Protein AF-A0A954V0U5-F1 (afdb_monomer)

Nearest PDB structures (foldseek):
  6ozh-assembly1_C  TM=4.900E-01  e=9.384E-02  Ciona intestinalis
  6ozh-assembly2_D  TM=4.582E-01  e=7.799E-02  Ciona intestinalis
  6ozo-assembly1_A  TM=5.035E-01  e=9.981E-02  Mus musculus
  4nsp-assembly1_A  TM=4.199E-01  e=3.223E-01  Homo sapiens
  5tgi-assembly2_B  TM=4.790E-01  e=1.177E+00  Homo sapiens

pLDDT: mean 86.73, std 12.99, range [35.72, 97.06]

Structure (mmCIF, N/CA/C/O backbone):
data_AF-A0A954V0U5-F1
#
_entry.id   AF-A0A954V0U5-F1
#
loop_
_atom_site.group_PDB
_atom_site.id
_atom_site.type_symbol
_atom_site.label_atom_id
_atom_site.label_alt_id
_atom_site.label_comp_id
_atom_site.label_asym_id
_atom_site.label_entity_id
_atom_site.label_seq_id
_atom_site.pdbx_PDB_ins_code
_atom_site.Cartn_x
_atom_site.Cartn_y
_atom_site.Cartn_z
_atom_site.occupancy
_atom_site.B_iso_or_equiv
_atom_site.auth_seq_id
_atom_site.auth_comp_id
_atom_site.auth_asym_id
_atom_site.auth_atom_id
_atom_site.pdbx_PDB_model_num
ATOM 1 N N . MET A 1 1 ? 28.783 7.549 1.148 1.00 35.72 1 MET A N 1
ATOM 2 C CA . MET A 1 1 ? 28.673 6.120 1.531 1.00 35.72 1 MET A CA 1
ATOM 3 C C . MET A 1 1 ? 27.867 5.944 2.835 1.00 35.72 1 MET A C 1
ATOM 5 O O . MET A 1 1 ? 28.280 5.183 3.698 1.00 35.72 1 MET A O 1
ATOM 9 N N . LEU A 1 2 ? 26.725 6.641 2.995 1.00 35.81 2 LEU A N 1
ATOM 10 C CA . LEU A 1 2 ? 25.887 6.591 4.215 1.00 35.81 2 LEU A CA 1
ATOM 11 C C . LEU A 1 2 ? 24.391 6.287 3.962 1.00 35.81 2 LEU A C 1
ATOM 13 O O . LEU A 1 2 ? 23.645 6.128 4.921 1.00 35.81 2 LEU A O 1
ATOM 17 N N . GLU A 1 3 ? 23.928 6.166 2.714 1.00 37.56 3 GLU A N 1
ATOM 18 C CA . GLU A 1 3 ? 22.481 6.077 2.427 1.00 37.56 3 GLU A CA 1
ATOM 19 C C . GLU A 1 3 ? 21.887 4.664 2.559 1.00 37.56 3 GLU A C 1
ATOM 21 O O . GLU A 1 3 ? 20.736 4.516 2.970 1.00 37.56 3 GLU A O 1
ATOM 26 N N . ALA A 1 4 ? 22.672 3.607 2.321 1.00 41.31 4 ALA A N 1
ATOM 27 C CA . ALA A 1 4 ? 22.160 2.231 2.312 1.00 41.31 4 ALA A CA 1
ATOM 28 C C . ALA A 1 4 ? 21.693 1.720 3.695 1.00 41.31 4 ALA A C 1
ATOM 30 O O . ALA A 1 4 ? 20.804 0.871 3.780 1.00 41.31 4 ALA A O 1
ATOM 31 N N . ALA A 1 5 ? 22.249 2.247 4.794 1.00 37.84 5 ALA A N 1
ATOM 32 C CA . ALA A 1 5 ? 21.874 1.837 6.151 1.00 37.84 5 ALA A CA 1
ATOM 33 C C . ALA A 1 5 ? 20.472 2.338 6.562 1.00 37.84 5 ALA A C 1
ATOM 35 O O . ALA A 1 5 ? 19.779 1.690 7.350 1.00 37.84 5 ALA A O 1
ATOM 36 N N . SER A 1 6 ? 20.027 3.469 6.004 1.00 50.31 6 SER A N 1
ATOM 37 C CA . SER A 1 6 ? 18.759 4.119 6.361 1.00 50.31 6 SER A CA 1
ATOM 38 C C . SER A 1 6 ? 17.541 3.366 5.810 1.00 50.31 6 SER A C 1
ATOM 40 O O . SER A 1 6 ? 16.609 3.054 6.555 1.00 50.31 6 SER A O 1
ATOM 42 N N . ALA A 1 7 ? 17.578 2.977 4.531 1.00 53.97 7 ALA A N 1
ATOM 43 C CA . ALA A 1 7 ? 16.456 2.305 3.870 1.00 53.97 7 ALA A CA 1
ATOM 44 C C . ALA A 1 7 ? 16.136 0.934 4.495 1.00 53.97 7 ALA A C 1
ATOM 46 O O . ALA A 1 7 ? 14.972 0.598 4.722 1.00 53.97 7 ALA A O 1
ATOM 47 N N . ASN A 1 8 ? 17.169 0.163 4.859 1.00 57.19 8 ASN A N 1
ATOM 48 C CA . ASN A 1 8 ? 16.985 -1.150 5.483 1.00 57.19 8 ASN A CA 1
ATOM 49 C C . ASN A 1 8 ? 16.389 -1.044 6.903 1.00 57.19 8 ASN A C 1
ATOM 51 O O . ASN A 1 8 ? 15.607 -1.896 7.326 1.00 57.19 8 ASN A O 1
ATOM 55 N N . THR A 1 9 ? 16.698 0.046 7.615 1.00 62.19 9 THR A N 1
ATOM 56 C CA . THR A 1 9 ? 16.190 0.309 8.971 1.00 62.19 9 THR A CA 1
ATOM 57 C C . THR A 1 9 ? 14.683 0.585 8.980 1.00 62.19 9 THR A C 1
ATOM 59 O O . THR A 1 9 ? 14.012 0.259 9.954 1.00 62.19 9 THR A O 1
ATOM 62 N N . GLN A 1 10 ? 14.117 1.133 7.898 1.00 77.06 10 GLN A N 1
ATOM 63 C CA . GLN A 1 10 ? 12.673 1.385 7.797 1.00 77.06 10 GLN A CA 1
ATOM 64 C C . GLN A 1 10 ? 11.879 0.184 7.260 1.00 77.06 10 GLN A C 1
ATOM 66 O O . GLN A 1 10 ? 10.712 0.009 7.618 1.00 77.06 10 GLN A O 1
ATOM 71 N N . LEU A 1 11 ? 12.510 -0.670 6.449 1.00 86.06 11 LEU A N 1
ATOM 72 C CA . LEU A 1 11 ? 11.857 -1.809 5.804 1.00 86.06 11 LEU A CA 1
ATOM 73 C C . LEU A 1 11 ? 11.419 -2.888 6.806 1.00 86.06 11 LEU A C 1
ATOM 75 O O . LEU A 1 11 ? 10.267 -3.325 6.782 1.00 86.06 11 LEU A O 1
ATOM 79 N N . VAL A 1 12 ? 12.318 -3.305 7.704 1.00 89.12 12 VAL A N 1
ATOM 80 C CA . VAL A 1 12 ? 12.033 -4.386 8.665 1.00 89.12 12 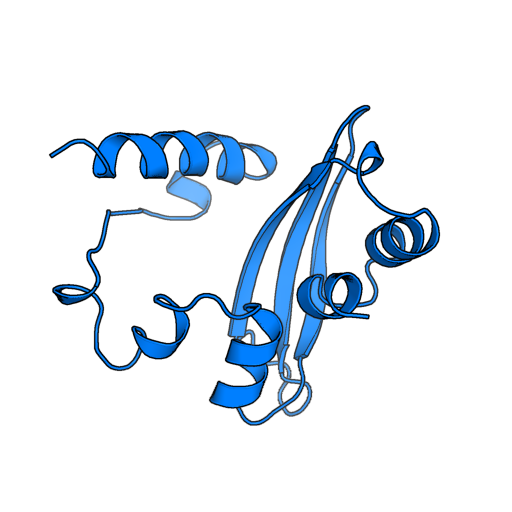VAL A CA 1
ATOM 81 C C . VAL A 1 12 ? 10.874 -4.023 9.606 1.00 89.12 12 VAL A C 1
ATOM 83 O O . VAL A 1 12 ? 9.938 -4.820 9.702 1.00 89.12 12 VAL A O 1
ATOM 86 N N . PRO A 1 13 ? 10.840 -2.832 10.242 1.00 90.56 13 PRO A N 1
ATOM 87 C CA . PRO A 1 13 ? 9.698 -2.424 11.059 1.00 90.56 13 PRO A CA 1
ATOM 88 C C . PRO A 1 13 ? 8.386 -2.332 10.274 1.00 90.56 13 PRO A C 1
ATOM 90 O O . PRO A 1 13 ? 7.337 -2.666 10.820 1.00 90.56 13 PRO A O 1
ATOM 93 N N . LEU A 1 14 ? 8.424 -1.897 9.007 1.00 91.81 14 LEU A N 1
ATOM 94 C CA . LEU A 1 14 ? 7.230 -1.799 8.164 1.00 91.81 14 LEU A CA 1
ATOM 95 C C . LEU A 1 14 ? 6.656 -3.185 7.841 1.00 91.81 14 LEU A C 1
ATOM 97 O O . LEU A 1 14 ? 5.451 -3.401 7.954 1.00 91.81 14 LEU A O 1
ATOM 101 N N . ILE A 1 15 ? 7.507 -4.146 7.482 1.00 93.69 15 ILE A N 1
ATOM 102 C CA . ILE A 1 15 ? 7.073 -5.520 7.200 1.00 93.69 15 ILE A CA 1
ATOM 103 C C . ILE A 1 15 ? 6.590 -6.208 8.484 1.00 93.69 15 ILE A C 1
ATOM 105 O O . ILE A 1 15 ? 5.553 -6.881 8.469 1.00 93.69 15 ILE A O 1
ATOM 109 N N . GLY A 1 16 ? 7.268 -5.947 9.606 1.00 94.38 16 GLY A N 1
ATOM 110 C CA . GLY A 1 16 ? 6.901 -6.414 10.945 1.00 94.38 16 GLY A CA 1
ATOM 111 C C . GLY A 1 16 ? 5.482 -6.037 11.387 1.00 94.38 16 GLY A C 1
ATOM 112 O O . GLY A 1 16 ? 4.912 -6.690 12.259 1.00 94.38 16 GLY A O 1
ATOM 113 N N . LEU A 1 17 ? 4.856 -5.039 10.751 1.00 94.19 17 LEU A N 1
ATOM 114 C CA . LEU A 1 17 ? 3.455 -4.687 10.998 1.00 94.19 17 LEU A CA 1
ATOM 115 C C . LEU A 1 17 ? 2.492 -5.835 10.674 1.00 94.19 17 LEU A C 1
ATOM 117 O O . LEU A 1 17 ? 1.450 -5.952 11.322 1.00 94.19 17 LEU A O 1
ATOM 121 N N . PHE A 1 18 ? 2.808 -6.672 9.681 1.00 95.94 18 PHE A N 1
ATOM 122 C CA . PHE A 1 18 ? 1.908 -7.719 9.182 1.00 95.94 18 PHE A CA 1
ATOM 123 C C . PHE A 1 18 ? 2.535 -9.109 9.099 1.00 95.94 18 PHE A C 1
ATOM 125 O O . PHE A 1 18 ? 1.785 -10.074 8.964 1.00 95.94 18 PHE A O 1
ATOM 132 N N . TYR A 1 19 ? 3.859 -9.214 9.198 1.00 95.19 19 TYR A N 1
ATOM 133 C CA . TYR A 1 19 ? 4.586 -10.476 9.133 1.00 95.19 19 TYR A CA 1
ATOM 134 C C . TYR A 1 19 ? 5.509 -10.605 10.349 1.00 95.19 19 TYR A C 1
ATOM 136 O O . TYR A 1 19 ? 6.400 -9.772 10.511 1.00 95.19 19 TYR A O 1
ATOM 144 N N . PRO A 1 20 ? 5.349 -11.641 11.194 1.00 92.06 20 PRO A N 1
ATOM 145 C CA . PRO A 1 20 ? 6.242 -11.878 12.330 1.00 92.06 20 PRO A CA 1
ATOM 146 C C . PRO A 1 20 ? 7.697 -12.106 11.909 1.00 92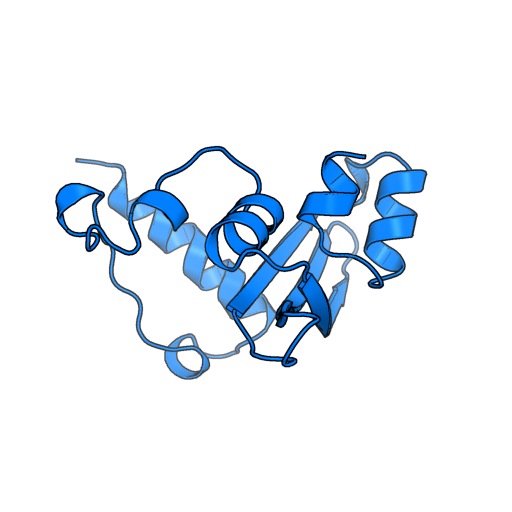.06 20 PRO A C 1
ATOM 148 O O . PRO A 1 20 ? 8.622 -11.842 12.675 1.00 92.06 20 PRO A O 1
ATOM 151 N N . ARG A 1 21 ? 7.904 -12.617 10.690 1.00 90.44 21 ARG A N 1
ATOM 152 C CA . ARG A 1 21 ? 9.220 -12.893 10.114 1.00 90.44 21 ARG A CA 1
ATOM 153 C C . ARG A 1 21 ? 9.298 -12.310 8.711 1.00 90.44 21 ARG A C 1
ATOM 155 O O . ARG A 1 21 ? 8.446 -12.596 7.876 1.00 90.44 21 ARG A O 1
ATOM 162 N N . LEU A 1 22 ? 10.368 -11.566 8.429 1.00 89.00 22 LEU A N 1
ATOM 163 C CA . LEU A 1 22 ? 10.630 -10.956 7.118 1.00 89.00 22 LEU A CA 1
ATOM 164 C C . LEU A 1 22 ? 10.548 -11.970 5.963 1.00 89.00 22 LEU A C 1
ATOM 166 O O . LEU A 1 22 ? 9.949 -11.692 4.927 1.00 89.00 22 LEU A O 1
ATOM 170 N N . ALA A 1 23 ? 11.096 -13.167 6.188 1.00 91.44 23 ALA A N 1
ATOM 171 C CA . ALA A 1 23 ? 11.161 -14.244 5.205 1.00 91.44 23 ALA A CA 1
ATOM 172 C C . ALA A 1 23 ? 9.787 -14.776 4.754 1.00 91.44 23 ALA A C 1
ATOM 174 O O . ALA A 1 23 ? 9.715 -15.444 3.729 1.00 91.44 23 ALA A O 1
ATOM 175 N N . GLU A 1 24 ? 8.702 -14.487 5.483 1.00 93.31 24 GLU A N 1
ATOM 176 C CA . GLU A 1 24 ? 7.344 -14.839 5.042 1.00 93.31 24 GLU A CA 1
ATOM 177 C C . GLU A 1 24 ? 6.869 -13.975 3.873 1.00 93.31 24 GLU A C 1
ATOM 179 O O . GLU A 1 24 ? 6.040 -14.420 3.085 1.00 93.31 24 GLU A O 1
ATOM 184 N N . LEU A 1 25 ? 7.393 -12.750 3.753 1.00 92.88 25 LEU A N 1
ATOM 185 C CA . LEU A 1 25 ? 7.123 -11.886 2.609 1.00 92.88 25 LEU A CA 1
ATOM 186 C C . LEU A 1 25 ? 8.146 -12.103 1.488 1.00 92.88 25 LEU A C 1
ATOM 188 O O . LEU A 1 25 ? 7.779 -12.081 0.316 1.00 92.88 25 LEU A O 1
ATOM 192 N N . GLY A 1 26 ? 9.417 -12.312 1.841 1.00 92.19 26 GLY A N 1
ATOM 193 C CA . GLY A 1 26 ? 10.475 -12.631 0.886 1.00 92.19 26 GLY A CA 1
ATOM 194 C C . GLY A 1 26 ? 11.868 -12.205 1.344 1.00 92.19 26 GLY A C 1
ATOM 195 O O . GLY A 1 26 ? 12.089 -11.834 2.498 1.00 92.19 26 GLY A O 1
ATOM 196 N N . SER A 1 27 ? 12.820 -12.266 0.413 1.00 90.12 27 SER A N 1
ATOM 197 C CA . SER A 1 27 ? 14.177 -11.742 0.574 1.00 90.12 27 SER A CA 1
ATOM 198 C C . SER A 1 27 ? 14.301 -10.374 -0.084 1.00 90.12 27 SER A C 1
ATOM 200 O O . SER A 1 27 ? 13.805 -10.174 -1.192 1.00 90.12 27 SER A O 1
ATOM 202 N N . PHE A 1 28 ? 15.017 -9.462 0.564 1.00 89.56 28 PHE A N 1
ATOM 203 C CA . PHE A 1 28 ? 15.202 -8.097 0.086 1.00 89.56 28 PHE A CA 1
ATOM 204 C C . PHE A 1 28 ? 16.690 -7.785 -0.020 1.00 89.56 28 PHE A C 1
ATOM 206 O O . PHE A 1 28 ? 17.465 -8.111 0.879 1.00 89.56 28 PHE A O 1
ATOM 213 N N . SER A 1 29 ? 17.073 -7.133 -1.111 1.00 86.50 29 SER A N 1
ATOM 214 C CA . SER A 1 29 ? 18.409 -6.590 -1.327 1.00 86.50 29 SER A CA 1
ATOM 215 C C . SER A 1 29 ? 18.288 -5.140 -1.768 1.00 86.50 29 SER A C 1
ATOM 217 O O . SER A 1 29 ? 17.347 -4.772 -2.472 1.00 86.50 29 SER A O 1
ATOM 219 N N . HIS A 1 30 ? 19.245 -4.316 -1.353 1.00 85.31 30 HIS A N 1
ATOM 220 C CA . HIS A 1 30 ? 19.370 -2.965 -1.881 1.00 85.31 30 HIS A CA 1
ATOM 221 C C . HIS A 1 30 ? 19.620 -3.015 -3.397 1.00 85.31 30 HIS A C 1
ATOM 223 O O . HIS A 1 30 ? 20.269 -3.942 -3.879 1.00 85.31 30 HIS A O 1
ATOM 229 N N . CYS A 1 31 ? 19.102 -2.029 -4.126 1.00 85.12 31 CYS A N 1
ATOM 230 C CA . CYS A 1 31 ? 19.270 -1.889 -5.567 1.00 85.12 31 CYS A CA 1
ATOM 231 C C . CYS A 1 31 ? 19.420 -0.400 -5.893 1.00 85.12 31 CYS A C 1
ATOM 233 O O . CYS A 1 31 ? 18.571 0.396 -5.492 1.00 85.12 31 CYS A O 1
ATOM 235 N N . THR A 1 32 ? 20.501 -0.020 -6.575 1.00 86.88 32 THR A N 1
ATOM 236 C CA . THR A 1 32 ? 20.660 1.342 -7.105 1.00 86.88 32 THR A CA 1
ATOM 237 C C . THR A 1 32 ? 19.852 1.531 -8.389 1.00 86.88 32 THR A C 1
ATOM 239 O O . THR A 1 32 ? 19.392 0.570 -9.013 1.00 86.88 32 THR A O 1
ATOM 242 N N . THR A 1 33 ? 19.702 2.779 -8.835 1.00 84.31 33 THR A N 1
ATOM 243 C CA . THR A 1 33 ? 19.048 3.092 -10.112 1.00 84.31 33 THR A CA 1
ATOM 244 C C . THR A 1 33 ? 19.707 2.360 -11.285 1.00 84.31 33 THR A C 1
ATOM 246 O O . THR A 1 33 ? 19.003 1.821 -12.143 1.00 84.31 33 THR A O 1
ATOM 249 N N . GLU A 1 34 ? 21.039 2.297 -11.327 1.00 86.62 34 GLU A N 1
ATOM 250 C CA . GLU A 1 34 ? 21.814 1.649 -12.392 1.00 86.62 34 GLU A CA 1
ATOM 251 C C . GLU A 1 34 ? 21.617 0.132 -12.404 1.00 86.62 34 GLU A C 1
ATOM 253 O O . GLU A 1 34 ? 21.513 -0.457 -13.482 1.00 86.62 34 GLU A O 1
ATOM 258 N N . GLU A 1 35 ? 21.511 -0.479 -11.222 1.00 88.31 35 GLU A N 1
ATOM 259 C CA . GLU A 1 35 ? 21.249 -1.911 -11.036 1.00 88.31 35 GLU A CA 1
ATOM 260 C C . GLU A 1 35 ? 19.794 -2.283 -11.364 1.00 88.31 35 GLU A C 1
ATOM 262 O O . GLU A 1 35 ? 19.506 -3.420 -11.745 1.00 88.31 35 GLU A O 1
ATOM 267 N N . CYS A 1 36 ? 18.865 -1.328 -11.247 1.00 85.56 36 CYS A N 1
ATOM 268 C CA . CYS A 1 36 ? 17.452 -1.549 -11.519 1.00 85.56 36 CYS A CA 1
ATOM 269 C C . CYS A 1 36 ? 17.214 -1.756 -13.027 1.00 85.56 36 CYS A C 1
ATOM 271 O O . CYS A 1 36 ? 17.566 -0.876 -13.830 1.00 85.56 36 CYS A O 1
ATOM 273 N N . PRO A 1 37 ? 16.580 -2.875 -13.446 1.00 87.25 37 PRO A N 1
ATOM 274 C CA . PRO A 1 37 ? 16.337 -3.137 -14.857 1.00 87.25 37 PRO A CA 1
ATOM 275 C C . PRO A 1 37 ? 15.539 -1.999 -15.514 1.00 87.25 37 PRO A C 1
ATOM 277 O O . PRO A 1 37 ? 14.556 -1.528 -14.926 1.00 87.25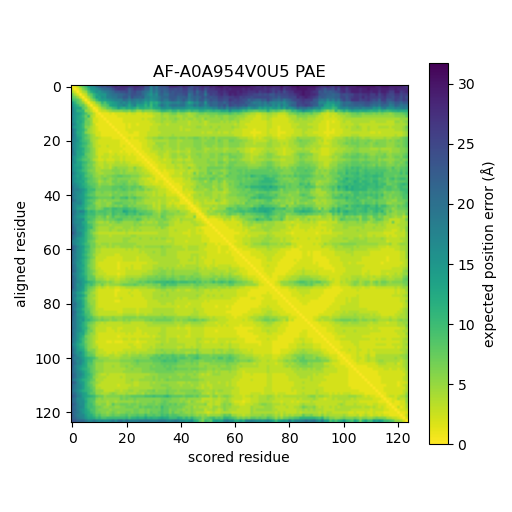 37 PRO A O 1
ATOM 280 N N . PRO A 1 38 ? 15.863 -1.596 -16.760 1.00 82.06 38 PRO A N 1
ATOM 281 C CA . PRO A 1 38 ? 15.208 -0.463 -17.421 1.00 82.06 38 PRO A CA 1
ATOM 282 C C . PRO A 1 38 ? 13.678 -0.565 -17.457 1.00 82.06 38 PRO A C 1
ATOM 284 O O . PRO A 1 38 ? 12.977 0.434 -17.312 1.00 82.06 38 PRO A O 1
ATOM 287 N N . ALA A 1 39 ? 13.150 -1.789 -17.578 1.00 81.94 39 ALA A N 1
ATOM 288 C CA . ALA A 1 39 ? 11.716 -2.058 -17.590 1.00 81.94 39 ALA A CA 1
ATOM 289 C C . ALA A 1 39 ? 10.996 -1.684 -16.281 1.00 81.94 39 ALA A C 1
ATOM 291 O O . ALA A 1 39 ? 9.783 -1.474 -16.319 1.00 81.94 39 ALA A O 1
ATOM 292 N N . TYR A 1 40 ? 11.702 -1.613 -15.149 1.00 82.19 40 TYR A N 1
ATOM 293 C CA . TYR A 1 40 ? 11.147 -1.297 -13.828 1.00 82.19 40 TYR A CA 1
ATOM 294 C C . TYR A 1 40 ? 11.584 0.070 -13.305 1.00 82.19 40 TYR A C 1
ATOM 296 O O . TYR A 1 40 ? 10.872 0.648 -12.489 1.00 82.19 40 TYR A O 1
ATOM 304 N N . ARG A 1 41 ? 12.687 0.630 -13.816 1.00 84.19 41 ARG A N 1
ATOM 305 C CA . ARG A 1 41 ? 13.216 1.933 -13.388 1.00 84.19 41 ARG A CA 1
ATOM 306 C C . ARG A 1 41 ? 12.163 3.040 -13.434 1.00 84.19 41 ARG A C 1
ATOM 308 O O . ARG A 1 41 ? 11.934 3.694 -12.431 1.00 84.19 41 ARG A O 1
ATOM 315 N N . ALA A 1 42 ? 11.426 3.158 -14.538 1.00 79.00 42 ALA A N 1
ATOM 316 C CA . ALA A 1 42 ? 10.365 4.163 -14.674 1.00 79.00 42 ALA A CA 1
ATOM 317 C C . ALA A 1 42 ? 9.201 4.007 -13.667 1.00 79.00 42 ALA A C 1
ATOM 319 O O . ALA A 1 42 ? 8.423 4.943 -13.499 1.00 79.00 42 ALA A O 1
ATOM 320 N N . MET A 1 43 ? 9.053 2.838 -13.028 1.00 82.50 43 MET A N 1
ATOM 321 C CA . MET A 1 43 ? 8.076 2.608 -11.956 1.00 82.50 43 MET A CA 1
ATOM 322 C C . MET A 1 43 ? 8.638 2.790 -10.549 1.00 82.50 43 MET A C 1
ATOM 324 O O . MET A 1 43 ? 7.871 3.059 -9.637 1.00 82.50 43 MET A O 1
ATOM 328 N N . LEU A 1 44 ? 9.931 2.551 -10.347 1.00 84.00 44 LEU A N 1
ATOM 329 C CA . LEU A 1 44 ? 10.526 2.490 -9.010 1.00 84.00 44 LEU A CA 1
ATOM 330 C C . LEU A 1 44 ? 11.336 3.742 -8.670 1.00 84.00 44 LEU A C 1
ATOM 332 O O . LEU A 1 44 ? 11.468 4.071 -7.498 1.00 84.00 44 LEU A O 1
ATOM 336 N N . ASP A 1 45 ? 11.842 4.438 -9.684 1.00 81.94 45 ASP A N 1
ATOM 337 C CA . ASP A 1 45 ? 12.671 5.632 -9.560 1.00 81.94 45 ASP A CA 1
ATOM 338 C C . ASP A 1 45 ? 11.886 6.857 -10.053 1.00 81.94 45 ASP A C 1
ATOM 340 O O . ASP A 1 45 ? 12.057 7.341 -11.176 1.00 81.94 45 ASP A O 1
ATOM 344 N N . HIS A 1 46 ? 10.905 7.283 -9.252 1.00 80.12 46 HIS A N 1
ATOM 345 C CA . HIS A 1 46 ? 10.073 8.447 -9.548 1.00 80.12 46 HIS A CA 1
ATOM 346 C C . HIS A 1 46 ? 9.543 9.128 -8.280 1.00 80.12 46 HIS A C 1
ATOM 348 O O . HIS A 1 46 ? 9.318 8.487 -7.256 1.00 80.12 46 HIS A O 1
ATOM 354 N N . GLU A 1 47 ? 9.162 10.400 -8.400 1.00 75.81 47 GLU A N 1
ATOM 355 C CA . GLU A 1 47 ? 8.513 11.172 -7.321 1.00 75.81 47 GLU A CA 1
ATOM 356 C C . GLU A 1 47 ? 6.977 11.240 -7.444 1.00 75.81 47 GLU A C 1
ATOM 358 O O . GLU A 1 47 ? 6.298 11.929 -6.689 1.00 75.81 47 GLU A O 1
ATOM 363 N N . LYS A 1 48 ? 6.394 10.522 -8.411 1.00 79.19 48 LYS A N 1
ATOM 364 C CA . LYS A 1 48 ? 4.939 10.469 -8.625 1.00 79.19 48 LYS A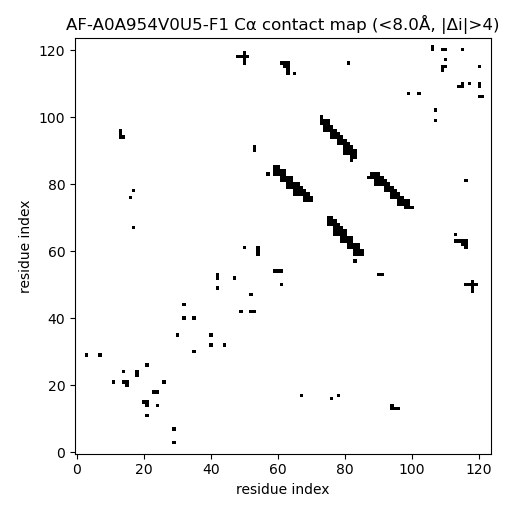 CA 1
ATOM 365 C C . LYS A 1 48 ? 4.246 9.541 -7.621 1.00 79.19 48 LYS A C 1
ATOM 367 O O . LYS A 1 48 ? 4.859 8.659 -7.027 1.00 79.19 48 LYS A O 1
ATOM 372 N N . HIS A 1 49 ? 2.929 9.673 -7.475 1.00 83.44 49 HIS A N 1
ATOM 373 C CA . HIS A 1 49 ? 2.148 8.719 -6.687 1.00 83.44 49 HIS A CA 1
ATOM 374 C C . HIS A 1 49 ? 2.090 7.353 -7.381 1.00 83.44 49 HIS A C 1
ATOM 376 O O . HIS A 1 49 ? 1.653 7.248 -8.527 1.00 83.44 49 HIS A O 1
ATOM 382 N N . MET A 1 50 ? 2.462 6.297 -6.652 1.00 85.81 50 MET A N 1
ATOM 383 C CA . MET A 1 50 ? 2.569 4.932 -7.180 1.00 85.81 50 MET A CA 1
ATOM 384 C C . MET A 1 50 ? 1.290 4.443 -7.884 1.00 85.81 50 MET A C 1
ATOM 386 O O . MET A 1 50 ? 1.376 3.802 -8.926 1.00 85.81 50 MET A O 1
ATOM 390 N N . THR A 1 51 ? 0.096 4.780 -7.373 1.00 85.00 51 THR A N 1
ATOM 391 C CA . THR A 1 51 ? -1.181 4.391 -8.005 1.00 85.00 51 THR A CA 1
ATOM 392 C C . THR A 1 51 ? -1.295 4.914 -9.440 1.00 85.00 51 THR A C 1
ATOM 394 O O . THR A 1 51 ? -1.587 4.134 -10.340 1.00 85.00 51 THR A O 1
ATOM 397 N N . VAL A 1 52 ? -0.981 6.193 -9.669 1.00 84.94 52 VAL A N 1
ATOM 398 C CA . VAL A 1 52 ? -1.049 6.815 -11.004 1.00 84.94 52 VAL A CA 1
ATOM 399 C C . VAL A 1 52 ? -0.013 6.195 -11.942 1.00 84.94 52 VAL A C 1
ATOM 401 O O . VAL A 1 52 ? -0.296 5.957 -13.116 1.00 84.94 52 VAL A O 1
ATOM 404 N N . THR A 1 53 ? 1.182 5.889 -11.432 1.00 85.81 53 THR A N 1
ATOM 405 C CA . THR A 1 53 ? 2.228 5.224 -12.217 1.00 85.81 53 THR A CA 1
ATOM 406 C C . THR A 1 53 ? 1.801 3.827 -12.674 1.00 85.81 53 THR A C 1
ATOM 408 O O . THR A 1 53 ? 1.993 3.480 -13.843 1.00 85.81 53 THR A O 1
ATOM 411 N N . VAL A 1 54 ? 1.203 3.034 -11.779 1.00 87.19 54 VAL A N 1
ATOM 412 C CA . VAL A 1 54 ? 0.711 1.683 -12.093 1.00 87.19 54 VAL A CA 1
ATOM 413 C C . VAL A 1 54 ? -0.384 1.745 -13.155 1.00 87.19 54 VAL A C 1
ATOM 415 O O . VAL A 1 54 ? -0.297 1.031 -14.156 1.00 87.19 54 VAL A O 1
ATOM 418 N N . GLU A 1 55 ? -1.365 2.633 -12.991 1.00 89.81 55 GLU A N 1
ATOM 419 C CA . GLU A 1 55 ? -2.447 2.799 -13.966 1.00 89.81 55 GLU A CA 1
ATOM 420 C C . GLU A 1 55 ? -1.909 3.209 -15.340 1.00 89.81 55 GLU A C 1
ATOM 422 O O . GLU A 1 55 ? -2.281 2.635 -16.362 1.00 89.81 55 GLU A O 1
ATOM 427 N N . HIS A 1 56 ? -0.959 4.148 -15.382 1.00 88.75 56 HIS A N 1
ATOM 428 C CA . HIS A 1 56 ? -0.366 4.603 -16.637 1.00 88.75 56 HIS A CA 1
ATOM 429 C C . HIS A 1 56 ? 0.422 3.497 -17.349 1.00 88.75 56 HIS A C 1
ATOM 431 O O . HIS A 1 56 ? 0.334 3.355 -18.570 1.00 88.75 56 HIS A O 1
ATOM 437 N N . ARG A 1 57 ? 1.175 2.679 -16.600 1.00 89.19 57 ARG A N 1
ATOM 438 C CA . ARG A 1 57 ? 1.922 1.551 -17.173 1.00 89.19 57 ARG A CA 1
ATOM 439 C C . ARG A 1 57 ? 0.996 0.501 -17.770 1.00 89.19 57 ARG A C 1
ATOM 441 O O . ARG A 1 57 ? 1.280 -0.014 -18.851 1.00 89.19 57 ARG A O 1
ATOM 448 N N . HIS A 1 58 ? -0.060 0.150 -17.046 1.00 90.94 58 HIS A N 1
ATOM 449 C CA . HIS A 1 58 ? -0.981 -0.902 -17.461 1.00 90.94 58 HIS A CA 1
ATOM 450 C C . HIS A 1 58 ? -2.094 -0.401 -18.386 1.00 90.94 58 HIS A C 1
ATOM 452 O O . HIS A 1 58 ? -2.778 -1.227 -18.983 1.00 90.94 58 HIS A O 1
ATOM 458 N N . LYS A 1 59 ? -2.209 0.924 -18.567 1.00 93.38 59 LYS A N 1
ATOM 459 C CA . LYS A 1 59 ? -3.255 1.600 -19.350 1.00 93.38 59 LYS A CA 1
ATOM 460 C C . LYS A 1 59 ? -4.661 1.196 -18.905 1.00 93.38 59 LYS A C 1
ATOM 462 O O . LYS A 1 59 ? -5.552 1.037 -19.733 1.00 93.38 59 LYS A O 1
ATOM 467 N N . ASP A 1 60 ? -4.823 1.015 -17.602 1.00 93.75 60 ASP A N 1
ATOM 468 C CA . ASP A 1 60 ? -6.063 0.574 -16.978 1.00 93.75 60 ASP A CA 1
ATOM 469 C C . ASP A 1 60 ? -6.133 1.105 -15.543 1.00 93.75 60 ASP A C 1
ATOM 471 O O . ASP A 1 60 ? -5.104 1.357 -14.912 1.00 93.75 60 ASP A O 1
ATOM 475 N N . SER A 1 61 ? -7.347 1.304 -15.045 1.00 93.56 61 SER A N 1
ATOM 476 C CA . SER A 1 61 ? -7.595 1.731 -13.673 1.00 93.56 61 SER A CA 1
ATOM 477 C C . SER A 1 61 ? -7.399 0.578 -12.695 1.00 93.56 61 SER A C 1
ATOM 479 O O . SER A 1 61 ? -7.436 -0.598 -13.066 1.00 93.56 61 SER A O 1
ATOM 481 N N . VAL A 1 62 ? -7.180 0.921 -11.424 1.00 94.88 62 VAL A N 1
ATOM 482 C CA . VAL A 1 62 ? -6.991 -0.072 -10.365 1.00 94.88 62 VAL A CA 1
ATOM 483 C C . VAL A 1 62 ? -8.015 0.052 -9.252 1.00 94.88 62 VAL A C 1
ATOM 485 O O . VAL A 1 62 ? -8.273 1.142 -8.745 1.00 94.88 62 VAL A O 1
ATOM 488 N N . ASP A 1 63 ? -8.500 -1.099 -8.803 1.00 94.94 63 ASP A N 1
ATOM 489 C CA . ASP A 1 63 ? -9.211 -1.232 -7.538 1.00 94.94 63 ASP A CA 1
ATOM 490 C C . ASP A 1 63 ? -8.239 -1.620 -6.425 1.00 94.94 63 ASP A C 1
ATOM 492 O O . ASP A 1 63 ? -7.186 -2.223 -6.669 1.00 94.94 63 ASP A O 1
ATOM 496 N N . VAL A 1 64 ? -8.607 -1.290 -5.187 1.00 95.75 64 VAL A N 1
ATOM 497 C CA . VAL A 1 64 ? -7.873 -1.704 -3.993 1.00 95.75 64 VAL A CA 1
ATOM 498 C C . VAL A 1 64 ? -8.572 -2.877 -3.316 1.00 95.75 64 VAL A C 1
ATOM 500 O O . VAL A 1 64 ? -9.753 -2.813 -2.997 1.00 95.75 64 VAL A O 1
ATOM 503 N N . ASP A 1 65 ? -7.805 -3.921 -3.021 1.00 96.56 65 ASP A N 1
ATOM 504 C CA . ASP A 1 65 ? -8.226 -4.993 -2.126 1.00 96.56 65 ASP A CA 1
ATOM 505 C C . ASP A 1 65 ? -7.449 -4.856 -0.817 1.00 96.56 65 ASP A C 1
ATOM 507 O O . ASP A 1 65 ? -6.224 -5.027 -0.790 1.00 96.56 65 ASP A O 1
ATOM 511 N N . VAL A 1 66 ? -8.135 -4.569 0.290 1.00 96.56 66 VAL A N 1
ATOM 512 C CA . VAL A 1 66 ? -7.496 -4.548 1.611 1.00 96.56 66 VAL A CA 1
ATOM 513 C C . VAL A 1 66 ? -7.424 -5.966 2.169 1.00 96.56 66 VAL A C 1
ATOM 515 O O . VAL A 1 66 ? -8.434 -6.574 2.504 1.00 96.56 66 VAL A O 1
ATOM 518 N N . LEU A 1 67 ? -6.205 -6.493 2.291 1.00 96.94 67 LEU A N 1
ATOM 519 C CA . LEU A 1 67 ? -5.953 -7.829 2.835 1.00 96.94 67 LEU A CA 1
ATOM 520 C C . LEU A 1 67 ? -5.958 -7.843 4.364 1.00 96.94 67 LEU A C 1
ATOM 522 O O . LEU A 1 67 ? -6.324 -8.839 4.980 1.00 96.94 67 LEU A O 1
ATOM 526 N N . ALA A 1 68 ? -5.460 -6.771 4.979 1.00 96.62 68 ALA A N 1
ATOM 527 C CA . ALA A 1 68 ? -5.451 -6.604 6.425 1.00 96.62 68 ALA A CA 1
ATOM 528 C C . ALA A 1 68 ? -5.356 -5.123 6.789 1.00 96.62 68 ALA A C 1
ATOM 530 O O . ALA A 1 68 ? -4.666 -4.350 6.121 1.00 96.62 68 ALA A O 1
ATOM 531 N N . CYS A 1 69 ? -5.983 -4.762 7.901 1.00 96.06 69 CYS A N 1
ATOM 532 C CA . CYS A 1 69 ? -5.949 -3.427 8.471 1.00 96.06 69 CYS A CA 1
ATOM 533 C C . CYS A 1 69 ? -5.636 -3.522 9.968 1.00 96.06 69 CYS A C 1
ATOM 535 O O . CYS A 1 69 ? -6.123 -4.419 10.656 1.00 96.06 69 CYS A O 1
ATOM 537 N N . LYS A 1 70 ? -4.810 -2.604 10.466 1.00 95.00 70 LYS A N 1
ATOM 538 C CA . LYS A 1 70 ? -4.514 -2.405 11.885 1.00 95.00 70 LYS A CA 1
ATOM 539 C C . LYS A 1 70 ? -4.568 -0.914 12.184 1.00 95.00 70 LYS A C 1
ATOM 541 O O . LYS A 1 70 ? -4.207 -0.099 11.343 1.00 95.00 70 LYS A O 1
ATOM 546 N N . GLN A 1 71 ? -4.967 -0.570 13.396 1.00 93.06 71 GLN A N 1
ATOM 547 C CA . GLN A 1 71 ? -4.923 0.798 13.886 1.00 93.06 71 GLN A CA 1
ATOM 548 C C . GLN A 1 71 ? -4.443 0.781 15.332 1.00 93.06 71 GLN A C 1
ATOM 550 O O . GLN A 1 71 ? -4.769 -0.131 16.091 1.00 93.06 71 GLN A O 1
ATOM 555 N N . ASN A 1 72 ? -3.644 1.773 15.692 1.00 90.44 72 ASN A N 1
ATOM 556 C CA . ASN A 1 72 ? -3.333 2.101 17.074 1.00 90.44 72 ASN A CA 1
ATOM 557 C C . ASN A 1 72 ? -3.655 3.584 17.320 1.00 90.44 72 ASN A C 1
ATOM 559 O O . ASN A 1 72 ? -4.233 4.247 16.460 1.00 90.44 72 ASN A O 1
ATOM 563 N N . GLU A 1 73 ? -3.298 4.094 18.494 1.00 86.81 73 GLU A N 1
ATOM 564 C CA . GLU A 1 73 ? -3.616 5.466 18.910 1.00 86.81 73 GLU A CA 1
ATOM 565 C C . GLU A 1 73 ? -3.114 6.539 17.937 1.00 86.81 73 GLU A C 1
ATOM 567 O O . GLU A 1 73 ? -3.755 7.571 17.778 1.00 86.81 73 GLU A O 1
ATOM 572 N N . THR A 1 74 ? -1.986 6.294 17.271 1.00 85.75 74 THR A N 1
ATOM 573 C CA . THR A 1 74 ? -1.301 7.300 16.447 1.00 85.75 74 THR A CA 1
ATOM 574 C C . THR A 1 74 ? -1.329 6.967 14.961 1.00 85.75 74 THR A C 1
ATOM 576 O O . THR A 1 74 ? -1.295 7.862 14.122 1.00 85.75 74 THR A O 1
ATOM 579 N N . HIS A 1 75 ? -1.402 5.684 14.607 1.00 92.94 75 HIS A N 1
ATOM 580 C CA . HIS A 1 75 ? -1.191 5.221 13.247 1.00 92.94 75 HIS A CA 1
ATOM 581 C C . HIS A 1 75 ? -2.274 4.265 12.760 1.00 92.94 75 HIS A C 1
ATOM 583 O O . HIS A 1 75 ? -2.732 3.364 13.463 1.00 92.94 75 HIS A O 1
ATOM 589 N N . TYR A 1 76 ? -2.592 4.424 11.482 1.00 94.56 76 TYR A N 1
ATOM 590 C CA . TYR A 1 76 ? -3.337 3.480 10.672 1.00 94.56 76 TYR A CA 1
ATOM 591 C C . TYR A 1 76 ? -2.380 2.723 9.759 1.00 94.56 76 TYR A C 1
ATOM 593 O O . TYR A 1 76 ? -1.493 3.310 9.133 1.00 94.56 76 TYR A O 1
ATOM 601 N N . MET A 1 77 ? -2.559 1.412 9.663 1.00 95.75 77 MET A N 1
ATOM 602 C CA . MET A 1 77 ? -1.743 0.542 8.834 1.00 95.75 77 MET A CA 1
ATOM 603 C C . MET A 1 77 ? -2.632 -0.363 8.003 1.00 95.75 77 MET A C 1
ATOM 605 O O . MET A 1 77 ? -3.541 -1.005 8.527 1.00 95.75 77 MET A O 1
ATOM 609 N N . ARG A 1 78 ? -2.319 -0.506 6.716 1.00 96.50 78 ARG A N 1
ATOM 610 C CA . ARG A 1 78 ? -2.997 -1.485 5.864 1.00 96.50 78 ARG A CA 1
ATOM 611 C C . ARG A 1 78 ? -2.047 -2.204 4.927 1.00 96.50 78 ARG A C 1
ATOM 613 O O . ARG A 1 78 ? -1.048 -1.646 4.476 1.00 96.50 78 ARG A O 1
ATOM 620 N N . LYS A 1 79 ? -2.407 -3.448 4.635 1.00 96.44 79 LYS A N 1
ATOM 621 C CA . LYS A 1 79 ? -1.788 -4.323 3.646 1.00 96.44 79 LYS A CA 1
ATOM 622 C C . LYS A 1 79 ? -2.785 -4.525 2.514 1.00 96.44 79 LYS A C 1
ATOM 624 O O . LYS A 1 79 ? -3.916 -4.926 2.781 1.00 96.44 79 LYS A O 1
ATOM 629 N N . ILE A 1 80 ? -2.376 -4.248 1.282 1.00 96.94 80 ILE A N 1
ATOM 630 C CA . ILE A 1 80 ? -3.278 -4.183 0.130 1.00 96.94 80 ILE A CA 1
ATOM 631 C C . ILE A 1 80 ? -2.732 -4.919 -1.090 1.00 96.94 80 ILE A C 1
ATOM 633 O O . ILE A 1 80 ? -1.521 -5.120 -1.222 1.00 96.94 80 ILE A O 1
ATOM 637 N N . LEU A 1 81 ? -3.639 -5.231 -2.012 1.00 97.00 81 LEU A N 1
ATOM 638 C CA . LEU A 1 81 ? -3.337 -5.454 -3.420 1.00 97.00 81 LEU A CA 1
ATOM 639 C C . LEU A 1 81 ? -3.989 -4.355 -4.259 1.00 97.00 81 LEU A C 1
ATOM 641 O O . LEU A 1 81 ? -5.065 -3.874 -3.912 1.00 97.00 81 LEU A O 1
ATOM 645 N N . LEU A 1 82 ? -3.357 -3.993 -5.372 1.00 96.06 82 LEU A N 1
ATOM 646 C CA . LEU A 1 82 ? -4.024 -3.279 -6.457 1.00 96.06 82 LEU A CA 1
ATOM 647 C C . LEU A 1 82 ? -4.281 -4.242 -7.604 1.00 96.06 82 LEU A C 1
ATOM 649 O O . LEU A 1 82 ? -3.381 -4.991 -8.011 1.00 96.06 82 LEU A O 1
ATOM 653 N N . ARG A 1 83 ? -5.505 -4.203 -8.122 1.00 97.06 83 ARG A N 1
ATOM 654 C CA . ARG A 1 83 ? -5.941 -5.033 -9.240 1.00 97.06 83 ARG A CA 1
ATOM 655 C C . ARG A 1 83 ? -6.409 -4.173 -10.384 1.00 97.06 83 ARG A C 1
ATOM 657 O O . ARG A 1 83 ? -7.167 -3.240 -10.164 1.00 97.06 83 ARG A O 1
ATOM 664 N N . LEU A 1 84 ? -5.999 -4.545 -11.586 1.00 96.50 84 LEU A N 1
ATOM 665 C CA . LEU A 1 84 ? -6.549 -3.974 -12.807 1.00 96.50 84 LEU A CA 1
ATOM 666 C C . LEU A 1 84 ? -8.054 -4.240 -12.881 1.00 96.50 84 LEU A C 1
ATOM 668 O O . LEU A 1 84 ? -8.513 -5.332 -12.526 1.00 96.50 84 LEU A O 1
ATOM 672 N N . GLN A 1 85 ? -8.821 -3.255 -13.331 1.00 95.44 85 GLN A N 1
ATOM 673 C CA . GLN A 1 85 ? -10.266 -3.400 -13.473 1.00 95.44 85 GLN A CA 1
ATOM 674 C C . GLN A 1 85 ? -10.625 -4.344 -14.625 1.00 95.44 85 GLN A C 1
ATOM 676 O O . GLN A 1 85 ? -11.565 -5.127 -14.486 1.00 95.44 85 GLN A O 1
ATOM 681 N N . ALA A 1 86 ? -9.852 -4.335 -15.715 1.00 96.12 86 ALA A N 1
ATOM 682 C CA . ALA A 1 86 ? -10.155 -5.110 -16.913 1.00 96.12 86 ALA A CA 1
ATOM 683 C C . ALA A 1 86 ? -10.081 -6.632 -16.702 1.00 96.12 86 ALA A C 1
ATOM 685 O O . ALA A 1 86 ? -10.933 -7.363 -17.203 1.00 96.12 86 ALA A O 1
ATOM 686 N N . ASP A 1 87 ? -9.065 -7.121 -15.981 1.00 94.94 87 ASP A N 1
ATOM 687 C CA . ASP A 1 87 ? -8.773 -8.560 -15.861 1.00 94.94 87 ASP A CA 1
ATOM 688 C C . ASP A 1 87 ? -8.545 -9.044 -14.417 1.00 94.94 87 ASP A C 1
ATOM 690 O O . ASP A 1 87 ? -8.224 -10.213 -14.195 1.00 94.94 87 ASP A O 1
ATOM 694 N N . ARG A 1 88 ? -8.710 -8.165 -13.416 1.00 96.19 88 ARG A N 1
ATOM 695 C CA . ARG A 1 88 ? -8.486 -8.442 -11.980 1.00 96.19 88 ARG A CA 1
ATOM 696 C C . ARG A 1 88 ? -7.064 -8.889 -11.632 1.00 96.19 88 ARG A C 1
ATOM 698 O O . ARG A 1 88 ? -6.814 -9.330 -10.498 1.00 96.19 88 ARG A O 1
ATOM 705 N N . ARG A 1 89 ? -6.113 -8.763 -12.562 1.00 97.00 89 ARG A N 1
ATOM 706 C CA . ARG A 1 89 ? -4.714 -9.120 -12.336 1.00 97.00 89 ARG A CA 1
ATOM 707 C C . ARG A 1 89 ? -4.122 -8.228 -11.256 1.00 97.00 89 ARG A C 1
ATOM 709 O O . ARG A 1 89 ? -4.257 -7.006 -11.293 1.00 97.00 89 ARG A O 1
ATOM 716 N N . VAL A 1 90 ? -3.425 -8.854 -10.310 1.00 96.31 90 VAL A N 1
ATOM 717 C CA . VAL A 1 90 ? -2.657 -8.142 -9.286 1.00 96.31 90 VAL A CA 1
ATOM 718 C C . VAL A 1 90 ? -1.453 -7.488 -9.942 1.00 96.31 90 VAL A C 1
ATOM 720 O O . VAL A 1 90 ? -0.649 -8.168 -10.578 1.00 96.31 90 VAL A O 1
ATOM 723 N N . VAL A 1 91 ? -1.321 -6.181 -9.755 1.00 94.19 91 VAL A N 1
ATOM 724 C CA . VAL A 1 91 ? -0.210 -5.389 -10.304 1.00 94.19 91 VAL A CA 1
ATOM 725 C C . VAL A 1 91 ? 0.639 -4.730 -9.229 1.00 94.19 91 VAL A C 1
ATOM 727 O O . VAL A 1 91 ? 1.770 -4.338 -9.501 1.00 94.19 91 VAL A O 1
ATOM 730 N N . LEU A 1 92 ? 0.135 -4.647 -7.997 1.00 93.88 92 LEU A N 1
ATOM 731 C CA . LEU A 1 92 ? 0.898 -4.135 -6.868 1.00 93.88 92 LEU A CA 1
ATOM 732 C C . LEU A 1 92 ? 0.477 -4.824 -5.574 1.00 93.88 92 LEU A C 1
ATOM 734 O O . LEU A 1 92 ? -0.710 -5.011 -5.317 1.00 93.88 92 LEU A O 1
ATOM 738 N N . PHE A 1 93 ? 1.463 -5.138 -4.742 1.00 94.88 93 PHE A N 1
ATOM 739 C CA . PHE A 1 93 ? 1.291 -5.421 -3.322 1.00 94.88 93 PHE A CA 1
ATOM 740 C C . PHE A 1 93 ? 1.869 -4.248 -2.529 1.00 94.88 93 PHE A C 1
ATOM 742 O O . PHE A 1 93 ? 2.948 -3.757 -2.859 1.00 94.88 93 PHE A O 1
ATOM 749 N N . GLY A 1 94 ? 1.162 -3.793 -1.495 1.00 93.19 94 GLY A N 1
ATOM 750 C CA . GLY A 1 94 ? 1.582 -2.630 -0.718 1.00 93.19 94 GLY A CA 1
ATOM 751 C C . GLY A 1 94 ? 1.332 -2.788 0.774 1.00 93.19 94 GLY A C 1
ATOM 752 O O . GLY A 1 94 ? 0.297 -3.306 1.190 1.00 93.19 94 GLY A O 1
ATOM 753 N N . ILE A 1 95 ? 2.268 -2.289 1.580 1.00 94.81 95 ILE A N 1
ATOM 754 C CA . ILE A 1 95 ? 2.088 -2.054 3.014 1.00 94.81 95 ILE A CA 1
ATOM 755 C C . ILE A 1 95 ? 2.261 -0.561 3.246 1.00 94.81 95 ILE A C 1
ATOM 757 O O . ILE A 1 95 ? 3.250 0.025 2.813 1.00 94.81 95 ILE A O 1
ATOM 761 N N . VAL A 1 96 ? 1.308 0.044 3.943 1.00 92.56 96 VAL A N 1
ATOM 762 C CA . VAL A 1 96 ? 1.360 1.458 4.303 1.00 92.56 96 VAL A CA 1
ATOM 763 C C . VAL A 1 96 ? 1.132 1.624 5.801 1.00 92.56 96 VAL A C 1
ATOM 765 O O . VAL A 1 96 ? 0.319 0.911 6.389 1.00 92.56 96 VAL A O 1
ATOM 768 N N . ARG A 1 97 ? 1.826 2.603 6.389 1.00 93.25 97 ARG A N 1
ATOM 769 C CA . ARG A 1 97 ? 1.576 3.159 7.720 1.00 93.25 97 ARG A CA 1
ATOM 770 C C . ARG A 1 97 ? 1.438 4.679 7.610 1.00 93.25 97 ARG A C 1
ATOM 772 O O . ARG A 1 97 ? 2.291 5.312 6.998 1.00 93.25 97 ARG A O 1
ATOM 779 N N . LEU A 1 98 ? 0.390 5.240 8.204 1.00 91.81 98 LEU A N 1
ATOM 780 C CA . LEU A 1 98 ? 0.046 6.666 8.157 1.00 91.81 98 LEU A CA 1
ATOM 781 C C . LEU A 1 98 ? -0.311 7.156 9.556 1.00 91.81 98 LEU A C 1
ATOM 783 O O . LEU A 1 98 ? -0.971 6.424 10.291 1.00 91.81 98 LEU A O 1
ATOM 787 N N . ALA A 1 99 ? 0.078 8.380 9.900 1.00 92.25 99 ALA A N 1
ATOM 788 C CA . ALA A 1 99 ? -0.377 9.054 11.113 1.00 92.25 99 ALA A CA 1
ATOM 789 C C . ALA A 1 99 ? -1.694 9.795 10.818 1.00 92.25 99 ALA A C 1
ATOM 791 O O . ALA A 1 99 ? -1.711 10.727 10.013 1.00 92.25 99 ALA A O 1
ATOM 792 N N . LEU A 1 100 ? -2.814 9.339 11.390 1.00 86.69 100 LEU A N 1
ATOM 793 C CA . LEU A 1 100 ? -4.148 9.846 11.016 1.00 86.69 100 LEU A CA 1
ATOM 794 C C . LEU A 1 100 ? -4.433 11.257 11.539 1.00 86.69 100 LEU A C 1
ATOM 796 O O . LEU A 1 100 ? -5.259 11.967 10.973 1.00 86.69 100 LEU A O 1
ATOM 800 N N . ASP A 1 101 ? -3.775 11.642 12.625 1.00 88.75 101 ASP A N 1
ATOM 801 C CA . ASP A 1 101 ? -3.886 12.941 13.291 1.00 88.75 101 ASP A CA 1
ATOM 802 C C . ASP A 1 101 ? -3.315 14.096 12.458 1.00 88.75 101 ASP A C 1
ATOM 804 O O . ASP A 1 101 ? -3.707 15.246 12.642 1.00 88.75 101 ASP A O 1
ATOM 808 N N . THR A 1 102 ? -2.439 13.792 11.503 1.00 88.69 102 THR A N 1
ATOM 809 C CA . THR A 1 102 ? -1.870 14.777 10.572 1.00 88.69 102 THR A CA 1
ATOM 810 C C . THR A 1 102 ? -2.763 15.063 9.361 1.00 88.69 102 THR A C 1
ATOM 812 O O . THR A 1 102 ? -2.457 15.948 8.561 1.00 88.69 102 THR A O 1
ATOM 815 N N . LEU A 1 103 ? -3.863 14.321 9.200 1.00 88.50 103 LEU A N 1
ATOM 816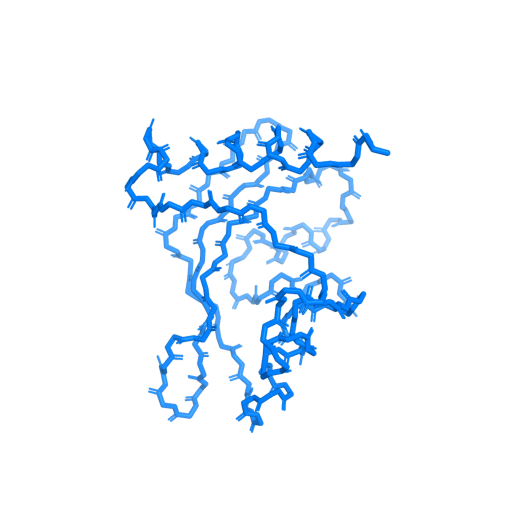 C CA . LEU A 1 103 ? -4.728 14.385 8.025 1.00 88.50 103 LEU A CA 1
ATOM 817 C C . LEU A 1 103 ? -5.980 15.223 8.282 1.00 88.50 103 LEU A C 1
ATOM 819 O O . LEU A 1 103 ? -6.541 15.238 9.378 1.00 88.50 103 LEU A O 1
ATOM 823 N N . GLN A 1 104 ? -6.469 15.876 7.228 1.00 91.44 104 GLN A N 1
ATOM 824 C CA . GLN A 1 104 ? -7.769 16.540 7.274 1.00 91.44 104 GLN A CA 1
ATOM 825 C C . GLN A 1 104 ? -8.881 15.503 7.532 1.00 91.44 104 GLN A C 1
ATOM 827 O O . GLN A 1 104 ? -8.794 14.391 7.003 1.00 91.44 104 GLN A O 1
ATOM 832 N N . PRO A 1 105 ? -9.947 15.844 8.286 1.00 91.06 105 PRO A N 1
ATOM 833 C CA . PRO A 1 105 ? -10.990 14.886 8.661 1.00 91.06 105 PRO A CA 1
ATOM 834 C C . PRO A 1 105 ? -11.589 14.118 7.478 1.00 91.06 105 PRO A C 1
ATOM 836 O O . PRO A 1 105 ? -11.701 12.902 7.543 1.00 91.06 105 PRO A O 1
ATOM 839 N N . GLN A 1 106 ? -11.873 14.797 6.364 1.00 91.19 106 GLN A N 1
ATOM 840 C CA . GLN A 1 106 ? -12.431 14.161 5.167 1.00 91.19 106 GLN A CA 1
ATOM 841 C C . GLN A 1 106 ? -11.477 13.124 4.547 1.00 91.19 106 GLN A C 1
ATOM 843 O O . GLN A 1 106 ? -11.892 12.019 4.213 1.00 91.19 106 GLN A O 1
ATOM 848 N N . VAL A 1 107 ? -10.186 13.455 4.442 1.00 90.81 107 VAL A N 1
ATOM 849 C CA . VAL A 1 107 ? -9.140 12.552 3.925 1.00 90.81 107 VAL A CA 1
ATOM 850 C C . VAL A 1 107 ? -8.987 11.339 4.843 1.00 90.81 107 VAL A C 1
ATOM 852 O O . VAL A 1 107 ? -8.862 10.208 4.377 1.00 90.81 107 VAL A O 1
ATOM 855 N N . ARG A 1 108 ? -9.020 11.563 6.161 1.00 91.06 108 ARG A N 1
ATOM 856 C CA . ARG A 1 108 ? -8.976 10.494 7.161 1.00 91.06 108 ARG A CA 1
ATOM 857 C C . ARG A 1 108 ? -10.163 9.548 7.004 1.00 91.06 108 ARG A C 1
ATOM 859 O O . ARG A 1 108 ? -9.958 8.339 6.965 1.00 91.06 108 ARG A O 1
ATOM 866 N N . ASP A 1 109 ? -11.373 10.084 6.914 1.00 92.00 109 ASP A N 1
ATOM 867 C CA . ASP A 1 109 ? -1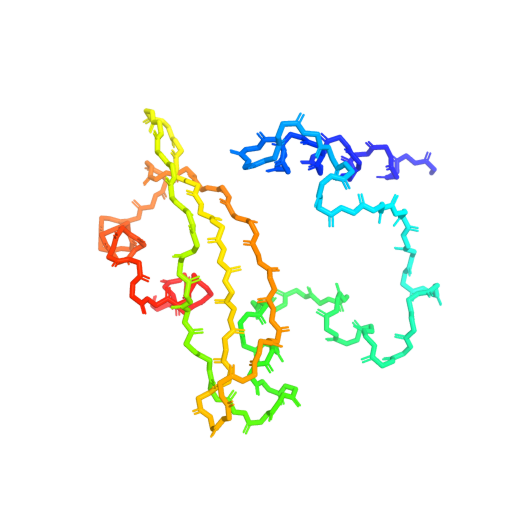2.592 9.281 6.830 1.00 92.00 109 ASP A CA 1
ATOM 868 C C . ASP A 1 109 ? -12.611 8.451 5.531 1.00 92.00 109 ASP A C 1
ATOM 870 O O . ASP A 1 109 ? -12.966 7.273 5.553 1.00 92.00 109 ASP A O 1
ATOM 874 N N . GLU A 1 110 ? -12.095 9.001 4.429 1.00 93.25 110 GLU A N 1
ATOM 875 C CA . GLU A 1 110 ? -11.924 8.276 3.166 1.00 93.25 110 GLU A CA 1
ATOM 876 C C . GLU A 1 110 ? -10.849 7.173 3.246 1.00 93.25 110 GLU A C 1
ATOM 878 O O . GLU A 1 110 ? -11.024 6.072 2.729 1.00 93.25 110 GLU A O 1
ATOM 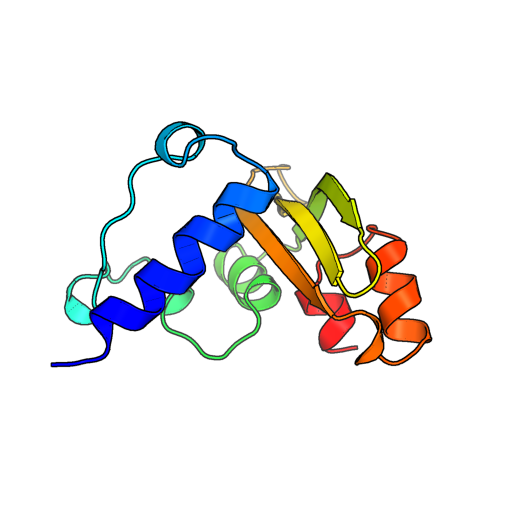883 N N . ILE A 1 111 ? -9.737 7.401 3.952 1.00 91.50 111 ILE A N 1
ATOM 884 C CA . ILE A 1 111 ? -8.745 6.339 4.203 1.00 91.50 111 ILE A CA 1
ATOM 885 C C . ILE A 1 111 ? -9.361 5.205 5.025 1.00 91.50 111 ILE A C 1
ATOM 887 O O . ILE A 1 111 ? -9.115 4.028 4.737 1.00 91.50 111 ILE A O 1
ATOM 891 N N . LEU A 1 112 ? -10.159 5.555 6.037 1.00 91.94 112 LEU A N 1
ATOM 892 C CA . LEU A 1 112 ? -10.842 4.603 6.908 1.00 91.94 112 LEU A CA 1
ATOM 893 C C . LEU A 1 112 ? -11.963 3.841 6.186 1.00 91.94 112 LEU A C 1
ATOM 895 O O . LEU A 1 112 ? -12.218 2.694 6.557 1.00 91.94 112 LEU A O 1
ATOM 899 N N . SER A 1 113 ? -12.561 4.415 5.132 1.00 94.25 113 SER A N 1
ATOM 900 C CA . SER A 1 113 ? -13.538 3.741 4.257 1.00 94.25 113 SER A CA 1
ATOM 901 C C . SER A 1 113 ? -12.942 2.519 3.556 1.00 94.25 113 SER A C 1
ATOM 903 O O . SER A 1 113 ? -13.657 1.571 3.234 1.00 94.25 113 SER A O 1
ATOM 905 N N . GLN A 1 114 ? -11.621 2.536 3.332 1.00 93.50 114 GLN A N 1
ATOM 906 C CA . GLN A 1 114 ? -10.853 1.492 2.650 1.00 93.50 114 GLN A CA 1
ATOM 907 C C . GLN A 1 114 ? -11.249 1.237 1.188 1.00 93.50 114 GLN A C 1
ATOM 909 O O . GLN A 1 114 ? -10.647 0.369 0.558 1.00 93.50 114 GLN A O 1
ATOM 914 N N . GLY A 1 115 ? -12.188 2.008 0.634 1.00 89.81 115 GLY A N 1
ATOM 915 C CA . GLY A 1 115 ? -12.775 1.759 -0.681 1.00 89.81 115 GLY A CA 1
ATOM 916 C C . GLY A 1 115 ? -11.914 2.208 -1.857 1.00 89.81 115 GLY A C 1
ATOM 917 O O . GLY A 1 115 ? -12.080 1.687 -2.957 1.00 89.81 115 GLY A O 1
ATOM 918 N N . ILE A 1 116 ? -10.978 3.141 -1.643 1.00 88.44 116 ILE A N 1
ATOM 919 C CA . ILE A 1 116 ? -10.135 3.671 -2.720 1.00 88.44 116 ILE A CA 1
ATOM 920 C 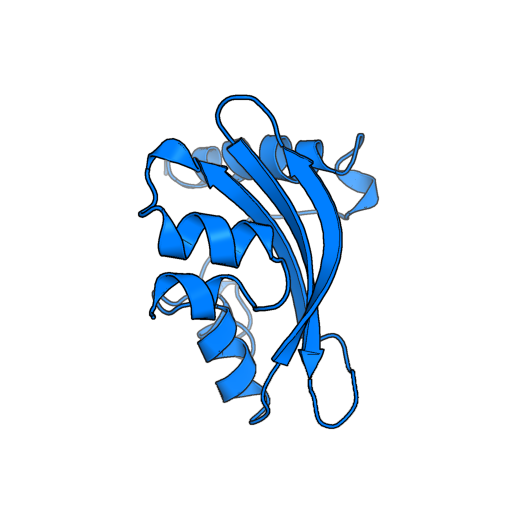C . ILE A 1 116 ? -8.622 3.587 -2.429 1.00 88.44 116 ILE A C 1
ATOM 922 O O . ILE A 1 116 ? -8.171 3.606 -1.267 1.00 88.44 116 ILE A O 1
ATOM 926 N N . PRO A 1 117 ? -7.789 3.465 -3.486 1.00 89.50 117 PRO A N 1
ATOM 927 C CA . PRO A 1 117 ? -6.339 3.466 -3.349 1.00 89.50 117 PRO A CA 1
ATOM 928 C C . PRO A 1 117 ? -5.839 4.747 -2.684 1.00 89.50 117 PRO A C 1
ATOM 930 O O . PRO A 1 117 ? -6.286 5.845 -3.002 1.00 89.50 117 PRO A O 1
ATOM 933 N N . LEU A 1 118 ? -4.839 4.624 -1.809 1.00 86.94 118 LEU A N 1
ATOM 934 C CA . LEU A 1 118 ? -4.347 5.761 -1.022 1.00 86.94 118 LEU A CA 1
ATOM 935 C C . LEU A 1 118 ? -3.864 6.919 -1.900 1.00 86.94 118 LEU A C 1
ATOM 937 O O . LEU A 1 118 ? -4.120 8.075 -1.588 1.00 86.94 118 LEU A O 1
ATOM 941 N N . GLY A 1 119 ? -3.185 6.598 -3.007 1.00 83.81 119 GLY A N 1
ATOM 942 C CA . GLY A 1 119 ? -2.697 7.603 -3.943 1.00 83.81 119 GLY A CA 1
ATOM 943 C C . GLY A 1 119 ? -3.812 8.480 -4.509 1.00 83.81 119 GLY A C 1
ATOM 944 O O . GLY A 1 119 ? -3.536 9.624 -4.819 1.00 83.81 119 GLY A O 1
ATOM 945 N N . ARG A 1 120 ? -5.054 7.982 -4.598 1.00 85.06 120 ARG A N 1
ATOM 946 C CA . ARG A 1 120 ? -6.225 8.765 -5.020 1.00 85.06 120 ARG A CA 1
ATOM 947 C C . ARG A 1 120 ? -6.765 9.639 -3.889 1.00 85.06 120 ARG A C 1
ATOM 949 O O . ARG A 1 120 ? -7.102 10.784 -4.142 1.00 85.06 120 ARG A O 1
ATOM 956 N N . VAL A 1 121 ? -6.795 9.120 -2.659 1.00 86.38 121 VAL A N 1
ATOM 957 C CA . VAL A 1 121 ? -7.267 9.874 -1.482 1.00 86.38 121 VAL A CA 1
ATOM 958 C C . VAL A 1 121 ? -6.392 11.099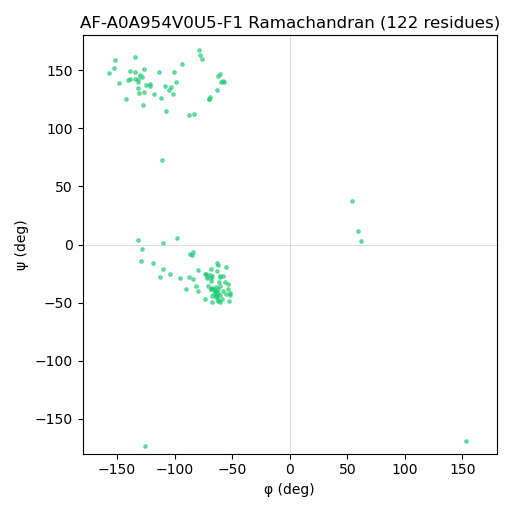 -1.202 1.00 86.38 121 VAL A C 1
ATOM 960 O O . VAL A 1 121 ? -6.895 12.141 -0.810 1.00 86.38 121 VAL A O 1
ATOM 963 N N . LEU A 1 122 ? -5.075 10.968 -1.386 1.00 81.81 122 LEU A N 1
ATOM 964 C CA . LEU A 1 122 ? -4.101 12.001 -1.014 1.00 81.81 122 LEU A CA 1
ATOM 965 C C . LEU A 1 122 ? -3.884 13.089 -2.078 1.00 81.81 122 LEU A C 1
ATOM 967 O O . LEU A 1 122 ? -3.193 14.062 -1.795 1.00 81.81 122 LEU A O 1
ATOM 971 N N . ILE A 1 123 ? -4.426 12.915 -3.286 1.00 80.12 123 ILE A N 1
ATOM 972 C CA . ILE A 1 123 ? -4.340 13.901 -4.381 1.00 80.12 123 ILE A CA 1
ATOM 973 C C . ILE A 1 123 ? -5.685 14.570 -4.688 1.00 80.12 123 ILE A C 1
ATOM 975 O O . ILE A 1 123 ? -5.764 15.321 -5.660 1.00 80.12 123 ILE A O 1
ATOM 979 N N . ALA A 1 124 ? -6.731 14.212 -3.938 1.00 61.12 124 ALA A N 1
ATOM 980 C CA . ALA A 1 124 ? -8.087 14.723 -4.106 1.00 61.12 124 ALA A CA 1
ATOM 981 C C . ALA A 1 124 ? -8.233 16.159 -3.588 1.00 61.12 124 ALA A C 1
ATOM 983 O O . ALA A 1 124 ? -7.505 16.528 -2.637 1.00 61.12 124 ALA A O 1
#

Mean predicted aligned error: 5.99 Å

Secondary structure (DSSP, 8-state):
--SHHHHHHHHHHHHHTT-SSGGGT-------TTTS-HHHHHHHS-SS-HHHHHHHHHTS-EEEEEEEEEE-SSEEEEEEEEEETTT--EEEEEEEEEEGGGS-HHHHHHHHH--S-HHHHTT-

Radius of gyration: 15.6 Å; Cα contacts (8 Å, |Δi|>4): 143; chains: 1; bounding box: 42×31×38 Å

Sequence (124 aa):
MLEAASANTQLVPLIGLFYPRLAELGSFSHCTTEECPPAYRAMLDHEKHMTVTVEHRHKDSVDVDVLACKQNETHYMRKILLRLQADRRVVLFGIVRLALDTLQPQVRDEILSQGIPLGRVLIA

Foldseek 3Di:
DPPPVVVVVVVVVLVVVPDVDPPVVHDDDDADLVRDPPVCSQQPVDPAQNQVSQCVVVVFHWWKDWPDWDDDPFKTKTWIFIAGPVPRDTRDTDIDIDGLVVDDPVLSVVVVVRGGDNSVSVVD

Solvent-accessible surface area (backbone atoms only — not comparable to full-atom values): 7735 Å² total; per-residue (Å²): 146,72,67,75,66,55,61,59,63,54,46,55,64,60,48,50,72,82,33,98,45,67,70,81,81,46,87,86,76,92,75,52,76,86,73,38,56,78,93,47,32,80,75,72,68,64,92,68,54,64,56,62,52,51,24,63,74,70,74,43,56,67,46,45,45,76,77,45,76,51,72,60,99,61,36,41,33,40,33,36,37,32,21,35,67,90,78,60,48,76,78,43,77,48,77,51,77,45,58,54,85,82,45,58,69,70,52,39,53,50,60,71,64,52,72,60,47,64,54,58,59,77,72,107